Protein AF-A0A3B8KUQ9-F1 (afdb_monomer)

Solvent-accessible surface area (backbone atoms only — not comparable to full-atom values): 8282 Å² total; per-residue (Å²): 117,56,70,68,20,48,65,53,26,69,88,44,68,52,54,57,70,73,82,93,31,46,76,44,84,46,63,37,80,74,73,91,51,62,73,61,30,53,75,63,73,49,55,66,72,38,78,46,76,49,76,42,62,54,32,59,51,20,33,54,37,47,51,56,51,42,61,59,69,30,61,67,42,29,57,77,70,72,44,83,68,97,44,83,88,67,66,44,61,58,69,87,38,75,64,24,44,51,43,51,55,30,49,51,54,23,50,53,48,14,52,52,18,50,54,43,41,51,51,53,48,37,52,51,50,18,66,76,70,75,43,5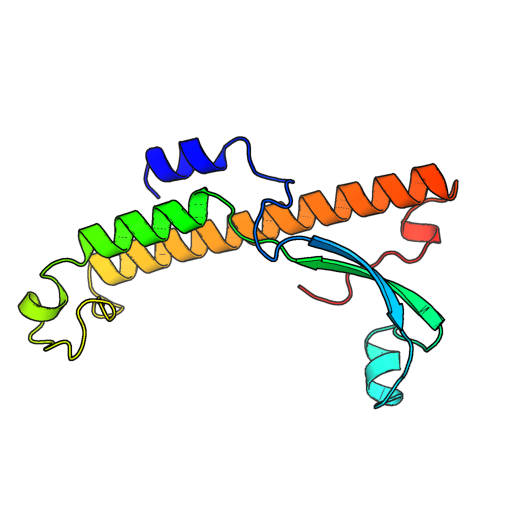5,39,74,82,68,65,72,70,84,79,80,135

Radius of gyration: 20.27 Å; Cα contacts (8 Å, |Δi|>4): 164; chains: 1; bounding box: 43×30×61 Å

pLDDT: mean 97.66, std 1.29, range [91.69, 98.81]

Sequence (143 aa):
VSEKALARGANQCGTLGSGNHFLEVQVVDEVVEPEIAAVLGLFAGQVCVMIHSGSRGLGYQVCDDALKALRGVPESHGIVLPDRQLACAPVHSSEGRAYIGAMRAAANYAWCNRQLLMQLAREAFARVLGSSWQSLGMDLVYD

Nearest PDB structures (foldseek):
  7p3b-assembly1_A  TM=9.879E-01  e=5.457E-13  Homo sapiens
  2epg-assembly2_B  TM=9.895E-01  e=3.353E-12  Thermus thermophilus HB8
  4dwr-assembly3_C  TM=9.863E-01  e=8.311E-12  Pyrococcus horikoshii
  8dcb-assembly2_B  TM=9.850E-01  e=1.617E-11  Pyrococcus horikoshii OT3
  2epg-assembly1_A  TM=9.883E-01  e=8.311E-12  Thermus thermophilus HB8

Mean predicted aligned error: 2.91 Å

Structure (mmCIF, N/CA/C/O backbone):
data_AF-A0A3B8KUQ9-F1
#
_entry.id   AF-A0A3B8KUQ9-F1
#
loop_
_atom_site.group_PDB
_atom_site.id
_atom_site.type_symbol
_atom_site.label_atom_id
_atom_site.label_alt_id
_atom_site.label_comp_id
_atom_site.label_asym_id
_atom_site.label_entity_id
_atom_site.label_seq_id
_atom_site.pdbx_PDB_ins_code
_atom_site.Cartn_x
_atom_site.Cartn_y
_atom_site.Cartn_z
_atom_site.occupancy
_atom_site.B_iso_or_equiv
_atom_site.auth_seq_id
_atom_site.auth_comp_id
_atom_site.auth_asym_id
_atom_site.auth_atom_id
_atom_site.pdbx_PDB_model_num
ATOM 1 N N . VAL A 1 1 ? 16.009 -1.603 -8.253 1.00 95.69 1 VAL A N 1
ATOM 2 C CA . VAL A 1 1 ? 15.253 -0.375 -7.898 1.00 95.69 1 VAL A CA 1
ATOM 3 C C . VAL A 1 1 ? 16.197 0.801 -8.076 1.00 95.69 1 VAL A C 1
ATOM 5 O O . VAL A 1 1 ? 17.349 0.656 -7.690 1.00 95.69 1 VAL A O 1
ATOM 8 N N . SER A 1 2 ? 15.772 1.893 -8.715 1.00 97.81 2 SER A N 1
ATOM 9 C CA . SER A 1 2 ? 16.650 3.042 -8.986 1.00 97.81 2 SER A CA 1
ATOM 10 C C . SER A 1 2 ? 16.945 3.854 -7.721 1.00 97.81 2 SER A C 1
ATOM 12 O O . SER A 1 2 ? 16.132 3.886 -6.795 1.00 97.81 2 SER A O 1
ATOM 14 N N . GLU A 1 3 ? 18.068 4.575 -7.702 1.00 98.19 3 GLU A N 1
ATOM 15 C CA . GLU A 1 3 ? 18.397 5.513 -6.617 1.00 98.19 3 GLU A CA 1
ATOM 16 C C . GLU A 1 3 ? 17.312 6.579 -6.436 1.00 98.19 3 GLU A C 1
ATOM 18 O O . GLU A 1 3 ? 16.951 6.924 -5.314 1.00 98.19 3 GLU A O 1
ATOM 23 N N . LYS A 1 4 ? 16.709 7.045 -7.538 1.00 98.12 4 LYS A N 1
ATOM 24 C CA . LYS A 1 4 ? 15.604 8.007 -7.501 1.00 98.12 4 LYS A CA 1
ATOM 25 C C . LYS A 1 4 ? 14.367 7.439 -6.801 1.00 98.12 4 LYS A C 1
ATOM 27 O O . LYS A 1 4 ? 13.728 8.153 -6.030 1.00 98.12 4 LYS A O 1
ATOM 32 N N . ALA A 1 5 ? 14.017 6.176 -7.055 1.00 98.25 5 ALA A N 1
ATOM 33 C CA . ALA A 1 5 ? 12.895 5.525 -6.381 1.00 98.25 5 ALA A CA 1
ATOM 34 C C . ALA A 1 5 ? 13.161 5.355 -4.879 1.00 98.25 5 ALA A C 1
ATOM 36 O O . ALA A 1 5 ? 12.276 5.633 -4.068 1.00 98.25 5 ALA A O 1
ATOM 37 N N . LEU A 1 6 ? 14.391 4.980 -4.511 1.00 98.12 6 LEU A N 1
ATOM 38 C CA . LEU A 1 6 ? 14.812 4.887 -3.113 1.00 98.12 6 LEU A CA 1
ATOM 39 C C . LEU A 1 6 ? 14.748 6.252 -2.418 1.00 98.12 6 LEU A C 1
ATOM 41 O O . LEU A 1 6 ? 14.107 6.368 -1.378 1.00 98.12 6 LEU A O 1
ATOM 45 N N . ALA A 1 7 ? 15.316 7.298 -3.020 1.00 97.75 7 ALA A N 1
ATOM 46 C CA . ALA A 1 7 ? 15.310 8.649 -2.461 1.00 97.75 7 ALA A CA 1
ATOM 47 C C . ALA A 1 7 ? 13.886 9.195 -2.261 1.00 97.75 7 ALA A C 1
ATOM 49 O O . ALA A 1 7 ? 13.589 9.794 -1.229 1.00 97.75 7 ALA A O 1
ATOM 50 N N . ARG A 1 8 ? 12.972 8.947 -3.213 1.00 96.19 8 ARG A N 1
ATOM 51 C CA . ARG A 1 8 ? 11.559 9.347 -3.080 1.00 96.19 8 ARG A CA 1
ATOM 52 C C . ARG A 1 8 ? 10.827 8.591 -1.9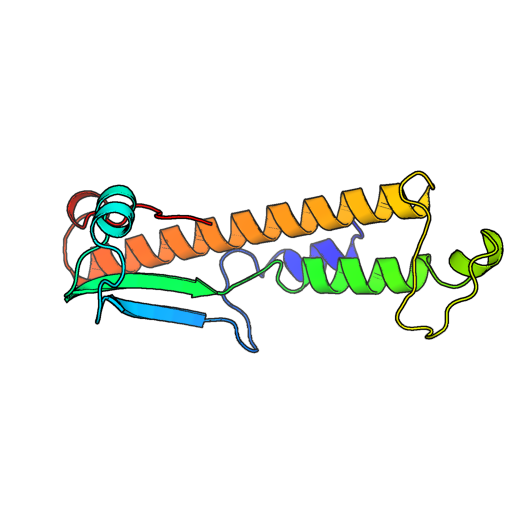70 1.00 96.19 8 ARG A C 1
ATOM 54 O O . ARG A 1 8 ? 9.942 9.166 -1.346 1.00 96.19 8 ARG A O 1
ATOM 61 N N . GLY A 1 9 ? 11.165 7.321 -1.747 1.00 96.69 9 GLY A N 1
ATOM 62 C CA . GLY A 1 9 ? 10.555 6.485 -0.713 1.00 96.69 9 GLY A CA 1
ATOM 63 C C . GLY A 1 9 ? 11.163 6.631 0.680 1.00 96.69 9 GLY A C 1
ATOM 64 O O . GLY A 1 9 ? 10.481 6.347 1.660 1.00 96.69 9 GLY A O 1
ATOM 65 N N . ALA A 1 10 ? 12.418 7.062 0.799 1.00 94.12 10 ALA A N 1
ATOM 66 C CA . ALA A 1 10 ? 13.182 6.976 2.047 1.00 94.12 10 ALA A CA 1
ATOM 67 C C . ALA A 1 10 ? 12.450 7.584 3.257 1.00 94.12 10 ALA A C 1
ATOM 69 O O . ALA A 1 10 ? 12.373 6.956 4.307 1.00 94.12 10 ALA A O 1
ATOM 70 N N . ASN A 1 11 ? 11.824 8.749 3.073 1.00 94.31 11 ASN A N 1
ATOM 71 C CA . ASN A 1 11 ? 11.154 9.491 4.148 1.00 94.31 11 ASN A CA 1
ATOM 72 C C . ASN A 1 11 ? 9.622 9.353 4.135 1.00 94.31 11 ASN A C 1
ATOM 74 O O . ASN A 1 11 ? 8.925 10.197 4.690 1.00 94.31 11 ASN A O 1
ATOM 78 N N . GLN A 1 12 ? 9.080 8.349 3.440 1.00 97.56 12 GLN A N 1
ATOM 79 C CA . GLN A 1 12 ? 7.628 8.180 3.278 1.00 97.56 12 GLN A CA 1
ATOM 80 C C . GLN A 1 12 ? 7.082 6.890 3.902 1.00 97.56 12 GLN A C 1
ATOM 82 O O . GLN A 1 12 ? 5.865 6.709 3.919 1.00 97.56 12 GLN A O 1
ATOM 87 N N . CYS A 1 13 ? 7.940 6.003 4.409 1.00 96.69 13 CYS A N 1
ATOM 88 C CA . CYS A 1 13 ? 7.492 4.756 5.024 1.00 96.69 13 CYS A CA 1
ATOM 89 C C . CYS A 1 13 ? 6.856 5.054 6.391 1.00 96.69 13 CYS A C 1
ATOM 91 O O . CYS A 1 13 ? 7.382 5.866 7.148 1.00 96.69 13 CYS A O 1
ATOM 93 N N . GLY A 1 14 ? 5.722 4.423 6.694 1.00 97.56 14 GLY A N 1
ATOM 94 C CA . GLY A 1 14 ? 4.877 4.747 7.845 1.00 97.56 14 GLY A CA 1
ATOM 95 C C . GLY A 1 14 ? 3.977 5.971 7.634 1.00 97.56 14 GLY A C 1
ATOM 96 O O . GLY A 1 14 ? 3.540 6.572 8.610 1.00 97.56 14 GLY A O 1
ATOM 97 N N . THR A 1 15 ? 3.696 6.370 6.386 1.00 98.19 15 THR A N 1
ATOM 98 C CA . THR A 1 15 ? 2.803 7.506 6.081 1.00 98.19 15 THR A CA 1
ATOM 99 C C . THR A 1 15 ? 1.637 7.083 5.188 1.00 98.19 15 THR A C 1
ATOM 101 O O . THR A 1 15 ? 1.771 6.194 4.346 1.00 98.19 15 THR A O 1
ATOM 104 N N . LEU A 1 16 ? 0.481 7.742 5.336 1.00 97.56 16 LEU A N 1
ATOM 105 C CA . LEU A 1 16 ? -0.699 7.472 4.503 1.00 97.56 16 LEU A CA 1
ATOM 106 C C . LEU A 1 16 ? -0.478 7.897 3.054 1.00 97.56 16 LEU A C 1
ATOM 108 O O . LEU A 1 16 ? -0.591 7.093 2.126 1.00 97.56 16 LEU A O 1
ATOM 112 N N . GLY A 1 17 ? -0.130 9.170 2.874 1.00 95.62 17 GLY A N 1
ATOM 113 C CA . GLY A 1 17 ? -0.111 9.827 1.580 1.00 95.62 17 GLY A CA 1
ATOM 114 C C . GLY A 1 17 ? -1.343 10.645 1.261 1.00 95.62 17 GLY A C 1
ATOM 115 O O . GLY A 1 17 ? -2.093 11.033 2.142 1.00 95.62 17 GLY A O 1
ATOM 116 N N . SER A 1 18 ? -1.508 10.915 -0.030 1.00 93.06 18 SER A N 1
ATOM 117 C CA . SER A 1 18 ? -2.617 11.668 -0.610 1.00 93.06 18 SER A CA 1
ATOM 118 C C . SER A 1 18 ? -3.395 10.810 -1.610 1.00 93.06 18 SER A C 1
ATOM 120 O O . SER A 1 18 ? -3.007 9.672 -1.887 1.00 93.06 18 SER A O 1
ATOM 122 N N . GLY A 1 19 ? -4.461 11.370 -2.182 1.00 94.88 19 GLY A N 1
ATOM 123 C CA . GLY A 1 19 ? -5.369 10.659 -3.079 1.00 94.88 19 GLY A CA 1
ATOM 124 C C . GLY A 1 19 ? -6.444 9.940 -2.275 1.00 94.88 19 GLY A C 1
ATOM 125 O O . GLY A 1 19 ? -6.946 10.481 -1.298 1.00 94.88 19 GLY A O 1
ATOM 126 N N . ASN A 1 20 ? -6.761 8.712 -2.659 1.00 96.31 20 ASN A N 1
ATOM 127 C CA . ASN A 1 20 ? -7.715 7.854 -1.959 1.00 96.31 20 ASN A CA 1
ATOM 128 C C . ASN A 1 20 ? -7.098 7.106 -0.760 1.00 96.31 20 ASN A C 1
ATOM 130 O O . ASN A 1 20 ? -7.661 6.111 -0.327 1.00 96.31 20 ASN A O 1
ATOM 134 N N . HIS A 1 21 ? -5.940 7.537 -0.245 1.00 98.31 21 HIS A N 1
ATOM 135 C CA . HIS A 1 21 ? -5.292 6.908 0.907 1.00 98.31 21 HIS A CA 1
ATOM 136 C C . HIS A 1 21 ? -5.843 7.448 2.228 1.00 98.31 21 HIS A C 1
ATOM 138 O O . HIS A 1 21 ? -5.872 8.661 2.432 1.00 98.31 21 HIS A O 1
ATOM 144 N N . PHE A 1 22 ? -6.221 6.553 3.140 1.00 98.44 22 PHE A N 1
ATOM 145 C CA . PHE A 1 22 ? -6.842 6.904 4.418 1.00 98.44 22 PHE A CA 1
ATOM 146 C C . PHE A 1 22 ? -6.576 5.854 5.503 1.00 98.44 22 PHE A C 1
ATOM 148 O O . PHE A 1 22 ? -6.174 4.723 5.224 1.00 98.44 22 PHE A O 1
ATOM 155 N N . LEU A 1 23 ? -6.810 6.259 6.750 1.00 98.50 23 LEU A N 1
ATOM 156 C CA . LEU A 1 23 ? -7.024 5.371 7.886 1.00 98.50 23 LEU A CA 1
ATOM 157 C C . LEU A 1 23 ? -8.390 5.724 8.456 1.00 98.50 23 LEU A C 1
ATOM 159 O O . LEU A 1 23 ? -8.617 6.882 8.807 1.00 98.50 23 LEU A O 1
ATOM 163 N N . GLU A 1 24 ? -9.285 4.749 8.525 1.00 98.56 24 GLU A N 1
ATOM 164 C CA . GLU A 1 24 ? -10.662 4.965 8.957 1.00 98.56 24 GLU A CA 1
ATOM 165 C C . GLU A 1 24 ? -11.008 4.048 10.125 1.00 98.56 24 GLU A C 1
ATOM 167 O O . GLU A 1 24 ? -10.676 2.863 10.112 1.00 98.56 24 GLU A O 1
ATOM 172 N N . VAL A 1 25 ? -11.665 4.614 11.138 1.00 98.62 25 VAL A N 1
ATOM 173 C CA . VAL A 1 25 ? -12.291 3.856 12.222 1.00 98.62 25 VAL A CA 1
ATOM 174 C C . VAL A 1 25 ? -13.734 3.605 11.810 1.00 98.62 25 VAL A C 1
ATOM 176 O O . VAL A 1 25 ? -14.486 4.552 11.593 1.00 98.62 25 VAL A O 1
ATOM 179 N N . GLN A 1 26 ? -14.095 2.338 11.678 1.00 98.69 26 GLN A N 1
ATOM 180 C CA . GLN A 1 26 ? -15.372 1.890 11.134 1.00 98.69 26 GLN A CA 1
ATOM 181 C C . GLN A 1 26 ? -16.114 1.037 12.158 1.00 98.69 26 GLN A C 1
ATOM 183 O O . GLN A 1 26 ? -15.515 0.534 13.108 1.00 98.69 26 GLN A O 1
ATOM 188 N N . VAL A 1 27 ? -17.413 0.849 11.939 1.00 98.69 27 VAL A N 1
ATOM 189 C CA . VAL A 1 27 ? -18.239 -0.099 12.687 1.00 98.69 27 VAL A CA 1
ATOM 190 C C . VAL A 1 27 ? -18.796 -1.119 11.703 1.00 98.69 27 VAL A C 1
ATOM 192 O O . VAL A 1 27 ? -19.265 -0.743 10.630 1.00 98.69 27 VAL A O 1
ATOM 195 N N . VAL A 1 28 ? -18.741 -2.401 12.057 1.00 98.56 28 VAL A N 1
ATOM 196 C CA . VAL A 1 28 ? -19.420 -3.464 11.307 1.00 98.56 28 VAL A CA 1
ATOM 197 C C . VAL A 1 28 ? -20.927 -3.277 11.484 1.00 98.56 28 VAL A C 1
ATOM 199 O O . VAL A 1 28 ? -21.473 -3.630 12.523 1.00 98.56 28 VAL A O 1
ATOM 202 N N . ASP A 1 29 ? -21.592 -2.676 10.502 1.00 98.44 29 ASP A N 1
ATOM 203 C CA . ASP A 1 29 ? -23.027 -2.368 10.582 1.00 98.44 29 ASP A CA 1
ATOM 204 C C . ASP A 1 29 ? -23.897 -3.622 10.384 1.00 98.44 29 ASP A C 1
ATOM 206 O O . ASP A 1 29 ? -24.793 -3.910 11.175 1.00 98.44 29 ASP A O 1
ATOM 210 N N . GLU A 1 30 ? -23.563 -4.437 9.380 1.00 98.25 30 GLU A N 1
ATOM 211 C CA . GLU A 1 30 ? -24.305 -5.644 9.012 1.00 98.25 30 GLU A CA 1
ATOM 212 C C . GLU A 1 30 ? -23.364 -6.842 8.818 1.00 98.25 30 GLU A C 1
ATOM 214 O O . GLU A 1 30 ? -22.267 -6.718 8.270 1.00 98.25 30 GLU A O 1
ATOM 219 N N . VAL A 1 31 ? -23.817 -8.027 9.242 1.00 98.44 31 VAL A N 1
ATOM 220 C CA . VAL A 1 31 ? -23.157 -9.311 8.975 1.00 98.44 31 VAL A CA 1
ATOM 221 C C . VAL A 1 31 ? -24.031 -10.128 8.029 1.00 98.44 31 VAL A C 1
ATOM 223 O O . VAL A 1 31 ? -25.082 -10.621 8.427 1.00 98.44 31 VAL A O 1
ATOM 226 N N . VAL A 1 32 ? -23.568 -10.285 6.788 1.00 98.19 32 VAL A N 1
ATOM 227 C CA . VAL A 1 32 ? -24.297 -11.009 5.729 1.00 98.19 32 VAL A CA 1
ATOM 228 C C . VAL A 1 32 ? -24.079 -12.522 5.818 1.00 98.19 32 VAL A C 1
ATOM 230 O O . VAL A 1 32 ? -25.012 -13.290 5.616 1.00 98.19 32 VAL A O 1
ATOM 233 N N . GLU A 1 33 ? -22.857 -12.947 6.158 1.00 98.19 33 GLU A N 1
ATOM 234 C CA . GLU A 1 33 ? -22.453 -14.359 6.246 1.00 98.19 33 GLU A CA 1
ATOM 235 C C . GLU A 1 33 ? -21.912 -14.668 7.653 1.00 98.19 33 GLU A C 1
ATOM 237 O O . GLU A 1 33 ? -20.705 -14.542 7.896 1.00 98.19 33 GLU A O 1
ATOM 242 N N . PRO A 1 34 ? -22.780 -15.044 8.614 1.00 97.88 34 PRO A N 1
ATOM 243 C CA . PRO A 1 34 ? -22.401 -15.168 10.022 1.00 97.88 34 PRO A CA 1
ATOM 244 C C . PRO A 1 34 ? -21.290 -16.187 10.287 1.00 97.88 34 PRO A C 1
ATOM 246 O O . PRO A 1 34 ? -20.416 -15.940 11.116 1.00 97.88 34 PRO A O 1
ATOM 249 N N . GLU A 1 35 ? -21.293 -17.313 9.570 1.00 98.31 35 GLU A N 1
ATOM 250 C CA . GLU A 1 35 ? -20.285 -18.366 9.742 1.00 98.31 35 GLU A CA 1
ATOM 251 C C . GLU A 1 35 ? -18.892 -17.890 9.306 1.00 98.31 35 GLU A C 1
ATOM 253 O O . GLU A 1 35 ? -17.904 -18.141 9.996 1.00 98.31 35 GLU A O 1
ATOM 258 N N . ILE A 1 36 ? -18.808 -17.139 8.202 1.00 98.12 36 ILE A N 1
ATOM 259 C CA . ILE A 1 36 ? -17.545 -16.583 7.696 1.00 98.12 36 ILE A CA 1
ATOM 260 C C . ILE A 1 36 ? -17.072 -15.435 8.592 1.00 98.12 36 ILE A C 1
ATOM 262 O O . ILE A 1 36 ? -15.892 -15.370 8.939 1.00 98.12 36 ILE A O 1
ATOM 266 N N . ALA A 1 37 ? -17.984 -14.551 9.006 1.00 98.25 37 ALA A N 1
ATOM 267 C CA . ALA A 1 37 ? -17.663 -13.448 9.905 1.00 98.25 37 ALA A CA 1
ATOM 268 C C . ALA A 1 37 ? -17.083 -13.960 11.231 1.00 98.25 37 ALA A C 1
ATOM 270 O O . ALA A 1 37 ? -16.055 -13.456 11.676 1.00 98.25 37 ALA A O 1
ATOM 271 N N . ALA A 1 38 ? -17.653 -15.027 11.800 1.00 97.75 38 ALA A N 1
ATOM 272 C CA . ALA A 1 38 ? -17.131 -15.652 13.011 1.00 97.75 38 ALA A CA 1
ATOM 273 C C . ALA A 1 38 ? -15.691 -16.174 12.840 1.00 97.75 38 ALA A C 1
ATOM 275 O O . ALA A 1 38 ? -14.866 -15.975 13.731 1.00 97.75 38 ALA A O 1
ATOM 276 N N . VAL A 1 39 ? -15.358 -16.781 11.691 1.00 97.94 39 VAL A N 1
ATOM 277 C CA . VAL A 1 39 ? -13.983 -17.230 11.382 1.00 97.94 39 VAL A CA 1
ATOM 278 C C . VAL A 1 39 ? -13.009 -16.051 11.293 1.00 97.94 39 VAL A C 1
ATOM 280 O O . VAL A 1 39 ? -11.867 -16.166 11.732 1.00 97.94 39 VAL A O 1
ATOM 283 N N . LEU A 1 40 ? -13.459 -14.913 10.760 1.00 97.75 40 LEU A N 1
ATOM 284 C CA . LEU A 1 40 ? -12.672 -13.678 10.667 1.00 97.75 40 LEU A CA 1
ATOM 285 C C . LEU A 1 40 ? -12.637 -12.870 11.977 1.00 97.75 40 LEU A C 1
ATOM 287 O O . LEU A 1 40 ? -11.966 -11.841 12.031 1.00 97.75 40 LEU A O 1
ATOM 291 N N . GLY A 1 41 ? -13.349 -13.306 13.022 1.00 97.44 41 GLY A N 1
ATOM 292 C CA . GLY A 1 41 ? -13.469 -12.571 14.284 1.00 97.44 41 GLY A CA 1
ATOM 293 C C . GLY A 1 41 ? -14.314 -11.296 14.181 1.00 97.44 41 GLY A C 1
ATOM 294 O O . GLY A 1 41 ? -14.093 -10.358 14.951 1.00 97.44 41 GLY A O 1
ATOM 295 N N . LEU A 1 42 ? -15.251 -11.255 13.226 1.00 98.19 42 LEU A N 1
ATOM 296 C CA . LEU A 1 42 ? -16.117 -10.115 12.933 1.00 98.19 42 LEU A CA 1
ATOM 297 C C . LEU A 1 42 ? -17.541 -10.286 13.482 1.00 98.19 42 LEU A C 1
ATOM 299 O O . LEU A 1 42 ? -18.139 -11.354 13.350 1.00 98.19 42 LEU A O 1
ATOM 303 N N . PHE A 1 43 ? -18.114 -9.224 14.058 1.00 98.06 43 PHE A N 1
ATOM 304 C CA . PHE A 1 43 ? -19.502 -9.203 14.545 1.00 98.06 43 PHE A CA 1
ATOM 305 C C . PHE A 1 43 ? -20.142 -7.810 14.436 1.00 98.06 43 PHE A C 1
ATOM 307 O O . PHE A 1 43 ? -19.448 -6.797 14.464 1.00 98.06 43 PHE A O 1
ATOM 314 N N . ALA A 1 44 ? -21.475 -7.745 14.332 1.00 98.31 44 ALA A N 1
ATOM 315 C CA . ALA A 1 44 ? -22.201 -6.477 14.222 1.00 98.31 44 ALA A CA 1
ATOM 316 C C . ALA A 1 44 ? -21.957 -5.566 15.443 1.00 98.31 44 ALA A C 1
ATOM 318 O O . ALA A 1 44 ? -21.984 -6.016 16.589 1.00 98.31 44 ALA A O 1
ATOM 319 N N . GLY A 1 45 ? -21.718 -4.280 15.195 1.00 98.44 45 GLY A N 1
ATOM 320 C CA . GLY A 1 45 ? -21.350 -3.280 16.198 1.00 98.44 45 GLY A CA 1
ATOM 321 C C . GLY A 1 45 ? -19.862 -3.256 16.570 1.00 98.44 45 GLY A C 1
ATOM 322 O O . GLY A 1 45 ? -19.450 -2.387 17.340 1.00 98.44 45 GLY A O 1
ATOM 323 N N . GLN A 1 46 ? -19.036 -4.165 16.041 1.00 98.44 46 GLN A N 1
ATOM 324 C CA . GLN A 1 46 ? -17.596 -4.161 16.297 1.00 98.44 46 GLN A CA 1
ATOM 325 C C . GLN A 1 46 ? -16.918 -2.957 15.644 1.00 98.44 46 GLN A C 1
ATOM 327 O O . GLN A 1 46 ? -17.181 -2.641 14.485 1.00 98.44 46 GLN A O 1
ATOM 332 N N . VAL A 1 47 ? -15.999 -2.322 16.373 1.00 98.31 47 VAL A N 1
ATOM 333 C CA . VAL A 1 47 ? -15.133 -1.271 15.830 1.00 98.31 47 VAL A CA 1
ATOM 334 C C . VAL A 1 47 ? -13.927 -1.901 15.135 1.00 98.31 47 VAL A C 1
ATOM 336 O O . VAL A 1 47 ? -13.205 -2.697 15.736 1.00 98.31 47 VAL A O 1
ATOM 339 N N . CYS A 1 48 ? -13.673 -1.492 13.897 1.00 98.56 48 CYS A N 1
ATOM 340 C CA . CYS A 1 48 ? -12.523 -1.907 13.100 1.00 98.56 48 CYS A CA 1
ATOM 341 C C . CYS A 1 48 ? -11.707 -0.690 12.646 1.00 98.56 48 CYS A C 1
ATOM 343 O O . CYS A 1 48 ? -12.192 0.442 12.641 1.00 98.56 48 CYS A O 1
ATOM 345 N N . VAL A 1 49 ? -10.460 -0.927 12.238 1.00 98.62 49 VAL A N 1
ATOM 346 C CA . VAL A 1 49 ? -9.613 0.093 11.609 1.00 98.62 49 VAL A CA 1
ATOM 347 C C . VAL A 1 49 ? -9.198 -0.396 10.229 1.00 98.62 49 VAL A C 1
ATOM 349 O O . VAL A 1 49 ? -8.555 -1.437 10.114 1.00 98.62 49 VAL A O 1
ATOM 352 N N . MET A 1 50 ? -9.530 0.366 9.189 1.00 98.81 50 MET A N 1
ATOM 353 C CA . MET A 1 50 ? -9.117 0.086 7.815 1.00 98.81 50 MET A CA 1
ATOM 354 C C . MET A 1 50 ? -7.966 1.009 7.417 1.00 98.81 50 MET A C 1
ATOM 356 O O . MET A 1 50 ? -8.049 2.224 7.591 1.00 98.81 50 MET A O 1
ATOM 360 N N . ILE A 1 51 ? -6.894 0.439 6.857 1.00 98.75 51 ILE A N 1
ATOM 361 C CA . ILE A 1 51 ? -5.728 1.190 6.374 1.00 98.75 51 ILE A CA 1
ATOM 362 C C . ILE A 1 51 ? -5.621 1.032 4.861 1.00 98.75 51 ILE A C 1
ATOM 364 O O . ILE A 1 51 ? -5.228 -0.019 4.359 1.00 98.75 51 ILE A O 1
ATOM 368 N N . HIS A 1 52 ? -5.908 2.103 4.125 1.00 98.69 52 HIS A N 1
ATOM 369 C CA . HIS A 1 52 ? -5.737 2.153 2.678 1.00 98.69 52 HIS A CA 1
ATOM 370 C C . HIS A 1 52 ? -4.479 2.955 2.326 1.00 98.69 52 HIS A C 1
ATOM 372 O O . HIS A 1 52 ? -4.493 4.185 2.265 1.00 98.69 52 HIS A O 1
ATOM 378 N N . SER A 1 53 ? -3.358 2.262 2.108 1.00 98.38 53 SER A N 1
ATOM 379 C CA . SER A 1 53 ? -2.101 2.867 1.650 1.00 98.38 53 SER A CA 1
ATOM 380 C C . SER A 1 53 ? -1.249 1.881 0.843 1.00 98.38 53 SER A C 1
ATOM 382 O O . SER A 1 53 ? -1.474 0.669 0.855 1.00 98.38 53 SER A O 1
ATOM 384 N N . GLY A 1 54 ? -0.250 2.404 0.132 1.00 98.06 54 GLY A N 1
ATOM 385 C CA . GLY A 1 54 ? 0.578 1.641 -0.799 1.00 98.06 54 GLY A CA 1
ATOM 386 C C . GLY A 1 54 ? 2.069 1.953 -0.704 1.00 98.06 54 GLY A C 1
ATOM 387 O O . GLY A 1 54 ? 2.579 2.431 0.306 1.00 98.06 54 GLY A O 1
ATOM 388 N N . SER A 1 55 ? 2.778 1.726 -1.808 1.00 98.12 55 SER A N 1
ATOM 389 C CA . SER A 1 55 ? 4.241 1.838 -1.927 1.00 98.12 55 SER A CA 1
ATOM 390 C C . SER A 1 55 ? 4.786 3.273 -1.973 1.00 98.12 55 SER A C 1
ATOM 392 O O . SER A 1 55 ? 5.946 3.491 -2.333 1.00 98.12 55 SER A O 1
ATOM 394 N N . ARG A 1 56 ? 3.931 4.261 -1.693 1.00 98.25 56 ARG A N 1
ATOM 395 C CA . ARG A 1 56 ? 4.244 5.695 -1.706 1.00 98.25 56 ARG A CA 1
ATOM 396 C C . ARG A 1 56 ? 4.967 6.128 -2.997 1.00 98.25 56 ARG A C 1
ATOM 398 O O . ARG A 1 56 ? 4.730 5.578 -4.075 1.00 98.25 56 ARG A O 1
ATOM 405 N N . GLY A 1 57 ? 5.840 7.130 -2.908 1.00 97.75 57 GLY A N 1
ATOM 406 C CA . GLY A 1 57 ? 6.621 7.631 -4.037 1.00 97.75 57 GLY A CA 1
ATOM 407 C C . GLY A 1 57 ? 7.588 6.607 -4.637 1.00 97.75 57 GLY A C 1
ATOM 408 O O . GLY A 1 57 ? 7.950 6.754 -5.805 1.00 97.75 57 GLY A O 1
ATOM 409 N N . LEU A 1 58 ? 7.970 5.567 -3.885 1.00 98.56 58 LEU A N 1
ATOM 410 C CA . LEU A 1 58 ? 8.875 4.520 -4.360 1.00 98.56 58 LEU A CA 1
ATOM 411 C C . LEU A 1 58 ? 8.240 3.724 -5.497 1.00 98.56 58 LEU A C 1
ATOM 413 O O . LEU A 1 58 ? 8.808 3.664 -6.585 1.00 98.56 58 LEU A O 1
ATOM 417 N N . GLY A 1 59 ? 7.053 3.152 -5.283 1.00 98.38 59 GLY A N 1
ATOM 418 C CA . GLY A 1 59 ? 6.408 2.343 -6.324 1.00 98.38 59 GLY A CA 1
ATOM 419 C C . GLY A 1 59 ? 5.950 3.161 -7.529 1.00 98.38 59 GLY A C 1
ATOM 420 O O . GLY A 1 59 ? 6.075 2.689 -8.658 1.00 98.38 59 GLY A O 1
ATOM 421 N N . TYR A 1 60 ? 5.530 4.417 -7.321 1.00 98.19 60 TYR A N 1
ATOM 422 C CA . TYR A 1 60 ? 5.281 5.343 -8.432 1.00 98.19 60 TYR A CA 1
ATOM 423 C C . TYR A 1 60 ? 6.530 5.488 -9.310 1.00 98.19 60 TYR A C 1
ATOM 425 O O . TYR A 1 60 ? 6.452 5.374 -10.531 1.00 98.19 60 TYR A O 1
ATOM 433 N N . GLN A 1 61 ? 7.696 5.723 -8.695 1.00 98.62 61 GLN A N 1
ATOM 434 C CA . GLN A 1 61 ? 8.933 5.904 -9.449 1.00 98.62 61 GLN A CA 1
ATOM 435 C C . GLN A 1 61 ? 9.399 4.600 -10.106 1.00 98.62 61 GLN A C 1
ATOM 437 O O . GLN A 1 61 ? 9.877 4.651 -11.230 1.00 98.62 61 GLN A O 1
ATOM 442 N N . VAL A 1 62 ? 9.203 3.444 -9.460 1.00 98.62 62 VAL A N 1
ATOM 443 C CA . VAL A 1 62 ? 9.460 2.128 -10.072 1.00 98.62 62 VAL A CA 1
ATOM 444 C C . VAL A 1 62 ? 8.642 1.943 -11.353 1.00 98.62 62 VAL A C 1
ATOM 446 O O . VAL A 1 62 ? 9.191 1.492 -12.354 1.00 98.62 62 VAL A O 1
ATOM 449 N N . CYS A 1 63 ? 7.359 2.315 -11.343 1.00 98.31 63 CYS A N 1
ATOM 450 C CA . CYS A 1 63 ? 6.506 2.251 -12.530 1.00 98.31 63 CYS A CA 1
ATOM 451 C C . CYS A 1 63 ? 6.981 3.218 -13.629 1.00 98.31 63 CYS A C 1
ATOM 453 O O . CYS A 1 63 ? 7.170 2.810 -14.772 1.00 98.31 63 CYS A O 1
ATOM 455 N N . ASP A 1 64 ? 7.254 4.480 -13.282 1.00 98.12 64 ASP A N 1
ATOM 456 C CA . ASP A 1 64 ? 7.753 5.496 -14.223 1.00 98.12 64 ASP A CA 1
ATOM 457 C C . ASP A 1 64 ? 9.101 5.103 -14.860 1.00 98.12 64 ASP A C 1
ATOM 459 O O . ASP A 1 64 ? 9.319 5.303 -16.057 1.00 98.12 64 ASP A O 1
ATOM 463 N N . ASP A 1 65 ? 10.003 4.500 -14.084 1.00 98.12 65 ASP A N 1
ATOM 464 C CA . ASP A 1 65 ? 11.287 4.001 -14.581 1.00 98.12 65 ASP A CA 1
ATOM 465 C C . ASP A 1 65 ? 11.096 2.797 -15.516 1.00 98.12 65 ASP A C 1
ATOM 467 O O . ASP A 1 65 ? 11.723 2.736 -16.575 1.00 98.12 65 ASP A O 1
ATOM 471 N N . ALA A 1 66 ? 10.193 1.874 -15.172 1.00 97.69 66 ALA A N 1
ATOM 472 C CA . ALA A 1 66 ? 9.873 0.721 -16.009 1.00 97.69 66 ALA A CA 1
ATOM 473 C C . ALA A 1 66 ? 9.251 1.141 -17.347 1.00 97.69 66 ALA A C 1
ATOM 475 O O . ALA A 1 66 ? 9.693 0.681 -18.395 1.00 97.69 66 ALA A O 1
ATOM 476 N N . LEU A 1 67 ? 8.299 2.078 -17.342 1.00 97.38 67 LEU A N 1
ATOM 477 C CA . LEU A 1 67 ? 7.685 2.603 -18.566 1.00 97.38 67 LEU A CA 1
ATOM 478 C C . LEU A 1 67 ? 8.709 3.262 -19.499 1.00 97.38 67 LEU A C 1
ATOM 480 O O . LEU A 1 67 ? 8.558 3.204 -20.717 1.00 97.38 67 LEU A O 1
ATOM 484 N N . LYS A 1 68 ? 9.761 3.887 -18.954 1.00 96.19 68 LYS A N 1
ATOM 485 C CA . LYS A 1 68 ? 10.870 4.425 -19.759 1.00 96.19 68 LYS A CA 1
ATOM 486 C C . LYS A 1 68 ? 11.753 3.318 -20.319 1.00 96.19 68 LYS A C 1
ATOM 488 O O . LYS A 1 68 ? 12.108 3.393 -21.491 1.00 96.19 68 LYS A O 1
ATOM 493 N N . ALA A 1 69 ? 12.083 2.316 -19.506 1.00 96.12 69 ALA A N 1
ATOM 494 C CA . ALA A 1 69 ? 12.903 1.179 -19.918 1.00 96.12 69 ALA A CA 1
ATOM 495 C C . ALA A 1 69 ? 12.216 0.304 -20.979 1.00 96.12 69 ALA A C 1
ATOM 497 O O . ALA A 1 69 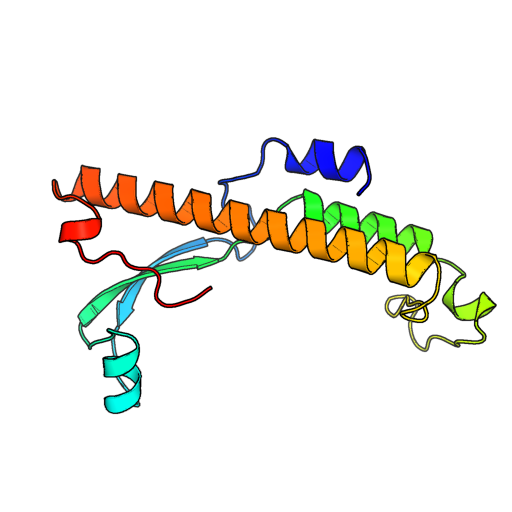? 12.892 -0.279 -21.815 1.00 96.12 69 ALA A O 1
ATOM 498 N N . LEU A 1 70 ? 10.882 0.245 -20.971 1.00 96.75 70 LEU A N 1
ATOM 499 C CA . LEU A 1 70 ? 10.081 -0.541 -21.911 1.00 96.75 70 LEU A CA 1
ATOM 500 C C . LEU A 1 70 ? 9.800 0.167 -23.246 1.00 96.75 70 LEU A C 1
ATOM 502 O O . LEU A 1 70 ? 9.133 -0.397 -24.108 1.00 96.75 70 LEU A O 1
ATOM 506 N N . ARG A 1 71 ? 10.291 1.393 -23.461 1.00 94.25 71 ARG A N 1
ATOM 507 C CA . ARG A 1 71 ? 10.105 2.083 -24.748 1.00 94.25 71 ARG A CA 1
ATOM 508 C C . ARG A 1 71 ? 10.835 1.334 -25.863 1.00 94.25 71 ARG A C 1
ATOM 510 O O . ARG A 1 71 ? 12.043 1.149 -25.775 1.00 94.25 71 ARG A O 1
ATOM 517 N N . GLY A 1 72 ? 10.118 0.947 -26.918 1.00 92.94 72 GLY A N 1
ATOM 518 C CA . GLY A 1 72 ? 10.693 0.219 -28.056 1.00 92.94 72 GLY A CA 1
ATOM 519 C C . GLY A 1 72 ? 10.933 -1.276 -27.802 1.00 92.94 72 GLY A C 1
ATOM 520 O O . GLY A 1 72 ? 11.336 -1.994 -28.717 1.00 92.94 72 GLY A O 1
ATOM 521 N N . VAL A 1 73 ? 10.723 -1.750 -26.567 1.00 96.69 73 VAL A N 1
ATOM 522 C CA . VAL A 1 73 ? 10.903 -3.159 -26.183 1.00 96.69 73 VAL A CA 1
ATOM 523 C C . VAL A 1 73 ? 9.798 -4.056 -26.754 1.00 96.69 73 VAL A C 1
ATOM 525 O O . VAL A 1 73 ? 10.132 -5.116 -27.276 1.00 96.69 73 VAL A O 1
ATOM 528 N N . PRO A 1 74 ? 8.503 -3.682 -26.724 1.00 96.75 74 PRO A N 1
ATOM 529 C CA . PRO A 1 74 ? 7.470 -4.447 -27.418 1.00 96.75 74 PRO A CA 1
ATOM 530 C C . PRO A 1 74 ? 7.829 -4.696 -28.888 1.00 96.75 74 PRO A C 1
ATOM 532 O O . PRO A 1 74 ? 7.815 -5.838 -29.345 1.00 96.75 74 PRO A O 1
ATOM 535 N N . GLU A 1 75 ? 8.241 -3.651 -29.605 1.00 95.50 75 GLU A N 1
ATOM 536 C CA . GLU A 1 75 ? 8.554 -3.700 -31.030 1.00 95.50 75 GLU A CA 1
ATOM 537 C C . GLU A 1 75 ? 9.775 -4.581 -31.326 1.00 95.50 75 GLU A C 1
ATOM 539 O O . GLU A 1 75 ? 9.751 -5.346 -32.290 1.00 95.50 75 GLU A O 1
ATOM 544 N N . SER A 1 76 ? 10.813 -4.549 -30.478 1.00 95.25 76 SER A N 1
ATOM 545 C CA . SER A 1 76 ? 11.981 -5.437 -30.618 1.00 95.25 76 SER A CA 1
ATOM 546 C C . SER A 1 76 ? 11.641 -6.918 -30.404 1.00 95.25 76 SER A C 1
ATOM 548 O O . SER A 1 76 ? 12.351 -7.795 -30.896 1.00 95.25 76 SER A O 1
ATOM 550 N N . HIS A 1 77 ? 10.524 -7.197 -29.729 1.00 95.25 77 HIS A N 1
ATOM 551 C CA . HIS A 1 77 ? 9.948 -8.528 -29.557 1.00 95.25 77 HIS A CA 1
ATOM 552 C C . HIS A 1 77 ? 8.804 -8.839 -30.539 1.00 95.25 77 HIS A C 1
ATOM 554 O O . HIS A 1 77 ? 8.136 -9.861 -30.386 1.00 95.25 77 HIS A O 1
ATOM 560 N N . GLY A 1 78 ? 8.569 -7.992 -31.548 1.00 96.38 78 GLY A N 1
ATOM 561 C CA . GLY A 1 78 ? 7.503 -8.189 -32.538 1.00 96.38 78 GLY A CA 1
ATOM 562 C 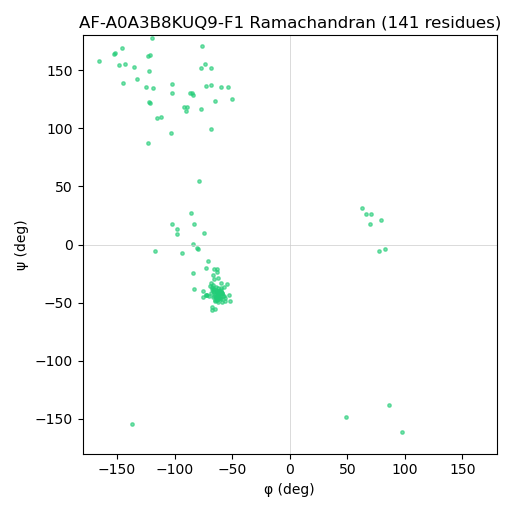C . GLY A 1 78 ? 6.087 -8.004 -31.980 1.00 96.38 78 GLY A C 1
ATOM 563 O O . GLY A 1 78 ? 5.120 -8.463 -32.585 1.00 96.38 78 GLY A O 1
ATOM 564 N N . ILE A 1 79 ? 5.950 -7.350 -30.826 1.00 97.19 79 ILE A N 1
ATOM 565 C CA . ILE A 1 79 ? 4.671 -7.057 -30.183 1.00 97.19 79 ILE A CA 1
ATOM 566 C C . ILE A 1 79 ? 4.174 -5.704 -30.694 1.00 97.19 79 ILE A C 1
ATOM 568 O O . ILE A 1 79 ? 4.772 -4.663 -30.422 1.00 97.19 79 ILE A O 1
ATOM 572 N N . VAL A 1 80 ? 3.051 -5.716 -31.411 1.00 96.44 80 VAL A N 1
ATOM 573 C CA . VAL A 1 80 ? 2.356 -4.497 -31.837 1.00 96.44 80 VAL A CA 1
ATOM 574 C C . VAL A 1 80 ? 1.366 -4.095 -30.754 1.00 96.44 80 VAL A C 1
ATOM 576 O O . VAL A 1 80 ? 0.437 -4.841 -30.442 1.00 96.44 80 VAL A O 1
ATOM 579 N N . LEU A 1 81 ? 1.562 -2.911 -30.182 1.00 96.56 81 LEU A N 1
ATOM 580 C CA . LEU A 1 81 ? 0.669 -2.393 -29.157 1.00 96.56 81 LEU A CA 1
ATOM 581 C C . LEU A 1 81 ? -0.516 -1.650 -29.784 1.00 96.56 81 LEU A C 1
ATOM 583 O O . LEU A 1 81 ? -0.295 -0.751 -30.596 1.00 96.56 81 LEU A O 1
ATOM 587 N N . PRO A 1 82 ? -1.763 -1.951 -29.376 1.00 96.00 82 PRO A N 1
ATOM 588 C CA . PRO A 1 82 ? -2.920 -1.168 -29.803 1.00 96.00 82 PRO A CA 1
ATOM 589 C C . PRO A 1 82 ? -2.973 0.206 -29.115 1.00 96.00 82 PRO A C 1
ATOM 591 O O . PRO A 1 82 ? -3.603 1.122 -29.632 1.00 96.00 82 PRO A O 1
ATOM 594 N N . ASP A 1 83 ? -2.288 0.361 -27.978 1.00 96.12 83 ASP A N 1
ATOM 595 C CA . ASP A 1 83 ? -2.116 1.626 -27.267 1.00 96.12 83 ASP A CA 1
ATOM 596 C C . ASP A 1 83 ? -0.720 1.681 -26.626 1.00 96.12 83 ASP A C 1
ATOM 598 O O . ASP A 1 83 ? -0.247 0.703 -26.042 1.00 96.12 83 ASP A O 1
ATOM 602 N N . ARG A 1 84 ? -0.054 2.838 -26.689 1.00 91.69 84 ARG A N 1
ATOM 603 C CA . ARG A 1 84 ? 1.290 3.035 -26.122 1.00 91.69 84 ARG A CA 1
ATOM 604 C C . ARG A 1 84 ? 1.336 2.861 -24.596 1.00 91.69 84 ARG A C 1
ATOM 606 O O . ARG A 1 84 ? 2.399 2.583 -24.046 1.00 91.69 84 ARG A O 1
ATOM 613 N N . GLN A 1 85 ? 0.217 3.043 -23.899 1.00 95.25 85 GLN A N 1
ATOM 614 C CA . GLN A 1 85 ? 0.088 2.820 -22.458 1.00 95.25 85 GLN A CA 1
ATOM 615 C C . GLN A 1 85 ? 0.132 1.331 -22.084 1.00 95.25 85 GLN A C 1
ATOM 617 O O . GLN A 1 85 ? 0.370 1.017 -20.922 1.00 95.25 85 GLN A O 1
ATOM 622 N N . LEU A 1 86 ? -0.010 0.419 -23.053 1.00 96.31 86 LEU A N 1
ATOM 623 C CA . LEU A 1 86 ? 0.140 -1.029 -22.866 1.00 96.31 86 LEU A CA 1
ATOM 624 C C . LEU A 1 86 ? 1.600 -1.497 -22.999 1.00 96.31 86 LEU A C 1
ATOM 626 O O . LEU A 1 86 ? 1.856 -2.641 -23.368 1.00 96.31 86 LEU A O 1
ATOM 630 N N . ALA A 1 87 ? 2.565 -0.617 -22.710 1.00 96.50 87 ALA A N 1
ATOM 631 C CA . ALA A 1 87 ? 3.988 -0.943 -22.718 1.00 96.50 87 ALA A CA 1
ATOM 632 C C . ALA A 1 87 ? 4.274 -2.212 -21.895 1.00 96.50 87 ALA A C 1
ATOM 634 O O . ALA A 1 87 ? 3.924 -2.301 -20.718 1.00 96.50 87 ALA A O 1
ATOM 635 N N . CYS A 1 88 ? 4.927 -3.193 -22.519 1.00 97.50 88 CYS A N 1
ATOM 636 C CA . CYS A 1 88 ? 5.149 -4.514 -21.942 1.00 97.50 88 CYS A CA 1
ATOM 637 C C . CYS A 1 88 ? 6.494 -5.116 -22.370 1.00 97.50 88 CYS A C 1
ATOM 639 O O . CYS A 1 88 ? 7.139 -4.649 -23.306 1.00 97.50 88 CYS A O 1
ATOM 641 N N . ALA A 1 89 ? 6.885 -6.206 -21.715 1.00 97.88 89 ALA A N 1
ATOM 642 C CA . ALA A 1 89 ? 7.968 -7.081 -22.149 1.00 97.88 89 ALA A CA 1
ATOM 643 C C . ALA A 1 89 ? 7.608 -8.540 -21.838 1.00 97.88 89 ALA A C 1
ATOM 645 O O . ALA A 1 89 ? 6.842 -8.788 -20.898 1.00 97.88 89 ALA A O 1
ATOM 646 N N . PRO A 1 90 ? 8.171 -9.520 -22.566 1.00 97.75 90 PRO A N 1
ATOM 647 C CA . PRO A 1 90 ? 8.085 -10.918 -22.166 1.00 97.75 90 PRO A CA 1
ATOM 648 C C . PRO A 1 90 ? 8.587 -11.110 -20.728 1.00 97.75 90 PRO A C 1
ATOM 650 O O . PRO A 1 90 ? 9.645 -10.609 -20.354 1.00 97.75 90 PRO A O 1
ATOM 653 N N . VAL A 1 91 ? 7.861 -11.887 -19.920 1.00 97.56 91 VAL A N 1
ATOM 654 C CA . VAL A 1 91 ? 8.156 -12.093 -18.483 1.00 97.56 91 VAL A CA 1
ATOM 655 C C . VAL A 1 91 ? 9.596 -12.568 -18.236 1.00 97.56 91 VAL A C 1
ATOM 657 O O . VAL A 1 91 ? 10.220 -12.203 -17.239 1.00 97.56 91 VAL A O 1
ATOM 660 N N . HIS A 1 92 ? 10.142 -13.360 -19.160 1.00 97.00 92 HIS A N 1
ATOM 661 C CA . HIS A 1 92 ? 11.496 -13.907 -19.086 1.00 97.00 92 HIS A CA 1
ATOM 662 C C . HIS A 1 92 ? 12.538 -13.110 -19.895 1.00 97.00 92 HIS A C 1
ATOM 664 O O . HIS A 1 92 ? 13.646 -13.609 -20.094 1.00 97.00 92 HIS A O 1
ATOM 670 N N . SER A 1 93 ? 12.241 -11.891 -20.354 1.00 97.12 93 SER A N 1
ATOM 671 C CA . SER A 1 93 ? 13.268 -10.994 -20.905 1.00 97.12 93 SER A CA 1
ATOM 672 C C . SER A 1 93 ? 14.102 -10.360 -19.777 1.00 97.12 93 SER A C 1
ATOM 674 O O . SER A 1 93 ? 13.793 -10.505 -18.587 1.00 97.12 93 SER A O 1
ATOM 676 N N . SER A 1 94 ? 15.190 -9.671 -20.128 1.00 96.88 94 SER A N 1
ATOM 677 C CA . SER A 1 94 ? 15.974 -8.856 -19.186 1.00 96.88 94 SER A CA 1
ATOM 678 C C . SER A 1 94 ? 15.111 -7.800 -18.496 1.00 96.88 94 SER A C 1
ATOM 680 O O . SER A 1 94 ? 15.149 -7.668 -17.273 1.00 96.88 94 SER A O 1
ATOM 682 N N . GLU A 1 95 ? 14.295 -7.095 -19.273 1.00 97.00 95 GLU A N 1
ATOM 683 C CA . GLU A 1 95 ? 13.426 -5.997 -18.851 1.00 97.00 95 GLU A CA 1
ATOM 684 C C . GLU A 1 95 ? 12.271 -6.518 -17.998 1.00 97.00 95 GLU A C 1
ATOM 686 O O . GLU A 1 95 ? 12.004 -5.967 -16.930 1.00 97.00 95 GLU A O 1
ATOM 691 N N . GLY A 1 96 ? 11.638 -7.623 -18.416 1.00 97.75 96 GLY A N 1
ATOM 692 C CA . GLY A 1 96 ? 10.559 -8.269 -17.668 1.00 97.75 96 GLY A CA 1
ATOM 693 C C . GLY A 1 96 ? 11.011 -8.704 -16.274 1.00 97.75 96 GLY A C 1
ATOM 694 O O . GLY A 1 96 ? 10.390 -8.340 -15.272 1.00 97.75 96 GLY A O 1
ATOM 695 N N . ARG A 1 97 ? 12.153 -9.399 -16.177 1.00 98.19 97 ARG A N 1
ATOM 696 C CA . ARG A 1 97 ? 12.729 -9.787 -14.878 1.00 98.19 97 ARG A CA 1
ATOM 697 C C . ARG A 1 97 ? 13.126 -8.579 -14.031 1.00 98.19 97 ARG A C 1
ATOM 699 O O . ARG A 1 97 ? 12.875 -8.583 -12.824 1.00 98.19 97 ARG A O 1
ATOM 706 N N . ALA A 1 98 ? 13.731 -7.557 -14.639 1.00 97.94 98 ALA A N 1
ATOM 707 C CA . ALA A 1 98 ? 14.141 -6.346 -13.932 1.00 97.94 98 ALA A CA 1
ATOM 708 C C . ALA A 1 98 ? 12.935 -5.601 -13.338 1.00 97.94 98 ALA A C 1
ATOM 710 O O . ALA A 1 98 ? 12.956 -5.239 -12.157 1.00 97.94 98 ALA A O 1
ATOM 711 N N . TYR A 1 99 ? 11.865 -5.429 -14.121 1.00 98.38 99 TYR A N 1
ATOM 712 C CA . TYR A 1 99 ? 10.635 -4.801 -13.652 1.00 98.38 99 TYR A CA 1
ATOM 713 C C . TYR A 1 99 ? 9.958 -5.625 -12.558 1.00 98.38 99 TYR A C 1
ATOM 715 O O . TYR A 1 99 ? 9.656 -5.074 -11.504 1.00 98.38 99 TYR A O 1
ATOM 723 N N . ILE A 1 100 ? 9.791 -6.940 -12.737 1.00 98.56 100 ILE A N 1
ATOM 724 C CA . ILE A 1 100 ? 9.168 -7.806 -11.720 1.00 98.56 100 ILE A CA 1
ATOM 725 C C . ILE A 1 100 ? 9.944 -7.752 -10.399 1.00 98.56 100 ILE A C 1
ATOM 727 O O . ILE A 1 100 ? 9.337 -7.663 -9.331 1.00 98.56 100 ILE A O 1
ATOM 731 N N . GLY A 1 101 ? 11.279 -7.761 -10.449 1.00 98.56 101 GLY A N 1
ATOM 732 C CA . GLY A 1 101 ? 12.112 -7.595 -9.257 1.00 98.56 101 GLY A CA 1
ATOM 733 C C . GLY A 1 101 ? 11.874 -6.252 -8.559 1.00 98.56 101 GLY A C 1
ATOM 734 O O . GLY A 1 101 ? 11.685 -6.206 -7.343 1.00 98.56 101 GLY A O 1
ATOM 735 N N . ALA A 1 102 ? 11.825 -5.156 -9.320 1.00 98.62 102 ALA A N 1
ATOM 736 C CA . ALA A 1 102 ? 11.562 -3.826 -8.774 1.00 98.62 102 ALA A CA 1
ATOM 737 C C . ALA A 1 102 ? 10.126 -3.671 -8.239 1.00 98.62 102 ALA A C 1
ATOM 739 O O . ALA A 1 102 ? 9.926 -3.065 -7.187 1.00 98.62 102 ALA A O 1
ATOM 740 N N . MET A 1 103 ? 9.139 -4.252 -8.921 1.00 98.69 103 MET A N 1
ATOM 741 C CA . MET A 1 103 ? 7.734 -4.278 -8.514 1.00 98.69 103 MET A CA 1
ATOM 742 C C . MET A 1 103 ? 7.561 -5.031 -7.193 1.00 98.69 103 MET A C 1
ATOM 744 O O . MET A 1 103 ? 6.912 -4.523 -6.284 1.00 98.69 103 MET A O 1
ATOM 748 N N . ARG A 1 104 ? 8.195 -6.201 -7.042 1.00 98.75 104 ARG A N 1
ATOM 749 C CA . ARG A 1 104 ? 8.197 -6.959 -5.779 1.00 98.75 104 ARG A CA 1
ATOM 750 C C . ARG A 1 104 ? 8.820 -6.158 -4.638 1.00 98.75 104 ARG A C 1
ATOM 752 O O . ARG A 1 104 ? 8.273 -6.137 -3.543 1.00 98.75 104 ARG A O 1
ATOM 759 N N . ALA A 1 105 ? 9.916 -5.443 -4.894 1.00 98.62 105 ALA A N 1
ATOM 760 C CA . ALA A 1 105 ? 10.503 -4.552 -3.894 1.00 98.62 105 ALA A CA 1
ATOM 761 C C . ALA A 1 105 ? 9.544 -3.413 -3.492 1.00 98.62 105 ALA A C 1
ATOM 763 O O . ALA A 1 105 ? 9.436 -3.092 -2.310 1.00 98.62 105 ALA A O 1
ATOM 764 N N . ALA A 1 106 ? 8.807 -2.838 -4.448 1.00 98.75 106 ALA A N 1
ATOM 765 C CA . ALA A 1 106 ? 7.785 -1.834 -4.161 1.00 98.75 106 ALA A CA 1
ATOM 766 C C . ALA A 1 106 ? 6.595 -2.402 -3.369 1.00 98.75 106 ALA A C 1
ATOM 768 O O . ALA A 1 106 ? 6.107 -1.734 -2.458 1.00 98.75 106 ALA A O 1
ATOM 769 N N . ALA A 1 107 ? 6.166 -3.634 -3.661 1.00 98.75 107 ALA A N 1
ATOM 770 C CA . ALA A 1 107 ? 5.131 -4.333 -2.900 1.00 98.75 107 ALA A CA 1
ATOM 771 C C . ALA A 1 107 ? 5.579 -4.610 -1.454 1.00 98.75 107 ALA A C 1
ATOM 773 O O . ALA A 1 107 ? 4.855 -4.284 -0.519 1.00 98.75 107 ALA A O 1
ATOM 774 N N . ASN A 1 108 ? 6.812 -5.087 -1.256 1.00 98.75 108 ASN A N 1
ATOM 775 C CA . ASN A 1 108 ? 7.387 -5.284 0.080 1.00 98.75 108 ASN A CA 1
ATOM 776 C C . ASN A 1 108 ? 7.457 -3.973 0.873 1.00 98.75 108 ASN A C 1
ATOM 778 O O . ASN A 1 108 ? 7.153 -3.942 2.063 1.00 98.75 108 ASN A O 1
ATOM 782 N N . TYR A 1 109 ? 7.823 -2.874 0.211 1.00 98.69 109 TYR A N 1
ATOM 783 C CA . TYR A 1 109 ? 7.792 -1.551 0.824 1.00 98.69 109 TYR A CA 1
ATOM 784 C C . TYR A 1 109 ? 6.357 -1.140 1.207 1.00 98.69 109 TYR A C 1
ATOM 786 O O . TYR A 1 109 ? 6.155 -0.582 2.281 1.00 98.69 109 TYR A O 1
ATOM 794 N N . ALA A 1 110 ? 5.354 -1.432 0.369 1.00 98.69 110 ALA A N 1
ATOM 795 C CA . ALA A 1 110 ? 3.949 -1.155 0.678 1.00 98.69 110 ALA A CA 1
ATOM 796 C C . ALA A 1 110 ? 3.453 -1.936 1.906 1.00 98.69 110 ALA A C 1
ATOM 798 O O . ALA A 1 110 ? 2.816 -1.342 2.774 1.00 98.69 110 ALA A O 1
ATOM 799 N N . TRP A 1 111 ? 3.791 -3.226 2.011 1.00 98.75 111 TRP A N 1
ATOM 800 C CA . TRP A 1 111 ? 3.492 -4.031 3.200 1.00 98.75 111 TRP A CA 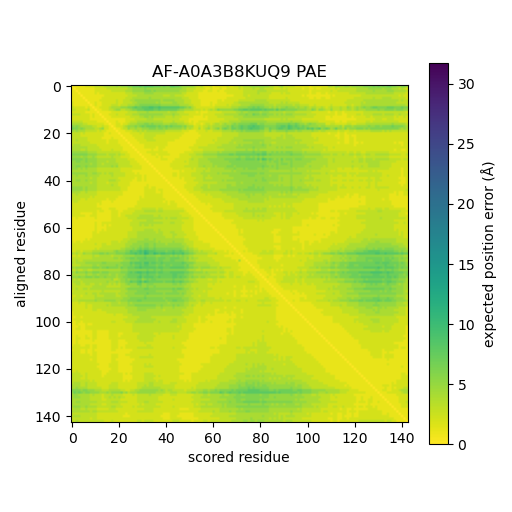1
ATOM 801 C C . TRP A 1 111 ? 4.166 -3.470 4.449 1.00 98.75 111 TRP A C 1
ATOM 803 O O . TRP A 1 111 ? 3.511 -3.278 5.467 1.00 98.75 111 TRP A O 1
ATOM 813 N N . CYS A 1 112 ? 5.453 -3.119 4.367 1.00 98.50 112 CYS A N 1
ATOM 814 C CA . CYS A 1 112 ? 6.160 -2.486 5.481 1.00 98.50 112 CYS A CA 1
ATOM 815 C C . CYS A 1 112 ? 5.495 -1.163 5.902 1.00 98.50 112 CYS A C 1
ATOM 817 O O . CYS A 1 112 ? 5.291 -0.914 7.089 1.00 98.50 112 CYS A O 1
ATOM 819 N N . ASN A 1 113 ? 5.071 -0.347 4.932 1.00 98.75 113 ASN A N 1
ATOM 820 C CA . ASN A 1 113 ? 4.349 0.894 5.192 1.00 98.75 113 ASN A CA 1
ATOM 821 C C . ASN A 1 113 ? 3.038 0.647 5.959 1.00 98.75 113 ASN A C 1
ATOM 823 O O . ASN A 1 113 ? 2.783 1.328 6.952 1.00 98.75 113 ASN A O 1
ATOM 827 N N . ARG A 1 114 ? 2.228 -0.338 5.542 1.00 98.81 114 ARG A N 1
ATOM 828 C CA . ARG A 1 114 ? 0.977 -0.693 6.235 1.00 98.81 114 ARG A CA 1
ATOM 829 C C . ARG A 1 114 ? 1.219 -1.302 7.614 1.00 98.81 114 ARG A C 1
ATOM 831 O O . ARG A 1 114 ? 0.508 -0.946 8.547 1.00 98.81 114 ARG A O 1
ATOM 838 N N . GLN A 1 115 ? 2.270 -2.103 7.783 1.00 98.69 115 GLN A N 1
ATOM 839 C CA . GLN A 1 115 ? 2.659 -2.647 9.086 1.00 98.69 115 GLN A CA 1
ATOM 840 C C . GLN A 1 115 ? 3.017 -1.536 10.086 1.00 98.69 115 GLN A C 1
ATOM 842 O O . GLN A 1 115 ? 2.585 -1.573 11.239 1.00 98.69 115 GLN A O 1
ATOM 847 N N . LEU A 1 116 ? 3.774 -0.524 9.646 1.00 98.62 116 LEU A N 1
ATOM 848 C CA . LEU A 1 116 ? 4.104 0.640 10.472 1.00 98.62 116 LEU A CA 1
ATOM 849 C C . LEU A 1 116 ? 2.857 1.467 10.805 1.00 98.62 116 LEU A C 1
ATOM 851 O O . LEU A 1 116 ? 2.663 1.838 11.958 1.00 98.62 116 LEU A O 1
ATOM 855 N N . LEU A 1 117 ? 1.985 1.718 9.824 1.00 98.75 117 LEU A N 1
ATOM 856 C CA . LEU A 1 117 ? 0.720 2.425 10.053 1.00 98.75 117 LEU A CA 1
ATOM 857 C C . LEU A 1 117 ? -0.192 1.674 11.035 1.00 98.75 117 LEU A C 1
ATOM 859 O O . LEU A 1 117 ? -0.784 2.304 11.906 1.00 98.75 117 LEU A O 1
ATOM 863 N N . MET A 1 118 ? -0.268 0.343 10.945 1.00 98.75 118 MET A N 1
ATOM 864 C CA . MET A 1 118 ? -1.016 -0.489 11.892 1.00 98.75 118 MET A CA 1
ATOM 865 C C . MET A 1 118 ? -0.448 -0.372 13.309 1.00 98.75 118 MET A C 1
ATOM 867 O O . MET A 1 118 ? -1.211 -0.225 14.263 1.00 98.75 118 MET A O 1
ATOM 871 N N . GLN A 1 119 ? 0.878 -0.391 13.461 1.00 98.56 119 GLN A N 1
ATOM 872 C CA . GLN A 1 119 ? 1.511 -0.197 14.766 1.00 98.56 119 GLN A CA 1
ATOM 873 C C . GLN A 1 119 ? 1.202 1.193 15.345 1.00 98.56 119 GLN A C 1
ATOM 875 O O . GLN A 1 119 ? 0.817 1.302 16.508 1.00 98.56 119 GLN A O 1
ATOM 880 N N . LEU A 1 120 ? 1.279 2.244 14.526 1.00 98.56 120 LEU A N 1
ATOM 881 C CA . LEU A 1 120 ? 0.917 3.605 14.936 1.00 98.56 120 LEU A CA 1
ATOM 882 C C . LEU A 1 120 ? -0.566 3.717 15.326 1.00 98.56 120 LEU A C 1
ATOM 884 O O . LEU A 1 120 ? -0.903 4.410 16.286 1.00 98.56 120 LEU A O 1
ATOM 888 N N . ALA A 1 121 ? -1.457 3.014 14.620 1.00 98.62 121 ALA A N 1
ATOM 889 C CA . ALA A 1 121 ? -2.877 2.949 14.957 1.00 98.62 121 ALA A CA 1
ATOM 890 C C . ALA A 1 121 ? -3.097 2.282 16.323 1.00 98.62 121 ALA A C 1
ATOM 892 O O . ALA A 1 121 ? -3.785 2.837 17.178 1.00 98.62 121 ALA A O 1
ATOM 893 N N . ARG A 1 122 ? -2.452 1.135 16.564 1.00 98.69 122 ARG A N 1
ATOM 894 C CA . ARG A 1 122 ? -2.480 0.432 17.857 1.00 98.69 122 ARG A CA 1
ATOM 895 C C . ARG A 1 122 ? -1.997 1.320 19.002 1.00 98.69 122 ARG A C 1
ATOM 897 O O . AR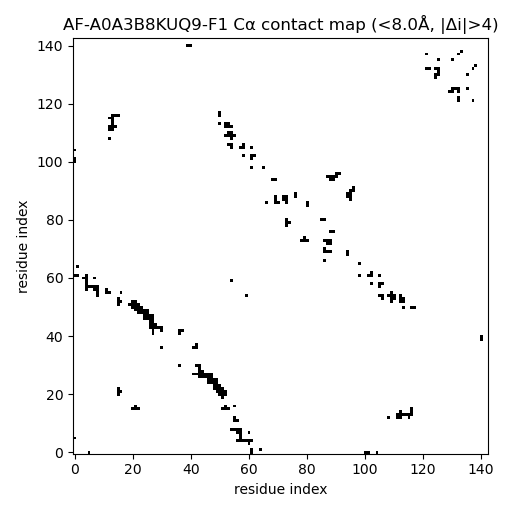G A 1 122 ? -2.642 1.374 20.044 1.00 98.69 122 ARG A O 1
ATOM 904 N N . GLU A 1 123 ? -0.905 2.056 18.805 1.00 98.56 123 GLU A N 1
ATOM 905 C CA . GLU A 1 123 ? -0.383 3.008 19.795 1.00 98.56 123 GLU A CA 1
ATOM 906 C C . GLU A 1 123 ? -1.352 4.165 20.062 1.00 98.56 123 GLU A C 1
ATOM 908 O O . GLU A 1 123 ? -1.535 4.571 21.212 1.00 98.56 123 GLU A O 1
ATOM 913 N N . ALA A 1 124 ? -2.003 4.685 19.019 1.00 98.50 124 ALA A N 1
ATOM 914 C CA . ALA A 1 124 ? -2.998 5.740 19.161 1.00 98.50 124 ALA A CA 1
ATOM 915 C C . ALA A 1 124 ? -4.210 5.269 19.979 1.00 98.50 124 ALA A C 1
ATOM 917 O O . ALA A 1 124 ? -4.596 5.952 20.929 1.00 98.50 124 ALA A O 1
ATOM 918 N N . PHE A 1 125 ? -4.763 4.096 19.664 1.00 98.56 125 PHE A N 1
ATOM 919 C CA . PHE A 1 125 ? -5.872 3.501 20.415 1.00 98.56 125 PHE A CA 1
ATOM 920 C C . PHE A 1 125 ? -5.477 3.195 21.856 1.00 98.56 125 PHE A C 1
ATOM 922 O O . PHE A 1 125 ? -6.209 3.555 22.775 1.00 98.56 125 PHE A O 1
ATOM 929 N N . ALA A 1 126 ? -4.295 2.612 22.069 1.00 98.44 126 ALA A N 1
ATOM 930 C CA . ALA A 1 126 ? -3.829 2.275 23.405 1.00 98.44 126 ALA A CA 1
ATOM 931 C C . ALA A 1 126 ? -3.688 3.511 24.302 1.00 98.44 126 ALA A C 1
ATOM 933 O O . ALA A 1 126 ? -4.116 3.511 25.457 1.00 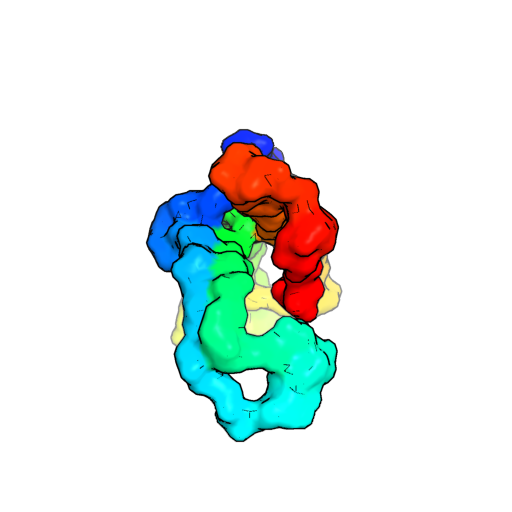98.44 126 ALA A O 1
ATOM 934 N N . ARG A 1 127 ? -3.144 4.600 23.747 1.00 98.50 127 ARG A N 1
ATOM 935 C CA . ARG A 1 127 ? -3.021 5.884 24.444 1.00 98.50 127 ARG A CA 1
ATOM 936 C C . ARG A 1 127 ? -4.379 6.510 24.759 1.00 98.50 127 ARG A C 1
ATOM 938 O O . ARG A 1 127 ? -4.542 7.056 25.843 1.00 98.50 127 ARG A O 1
ATOM 945 N N . VAL A 1 128 ? -5.323 6.476 23.818 1.00 98.44 128 VAL A N 1
ATOM 946 C CA . VAL A 1 128 ? -6.637 7.126 23.977 1.00 98.44 128 VAL A CA 1
ATOM 947 C C . VAL A 1 128 ? -7.550 6.337 24.918 1.00 98.44 128 VAL A C 1
ATOM 949 O O . VAL A 1 128 ? -8.247 6.941 25.727 1.00 98.44 128 VAL A O 1
ATOM 952 N N . LEU A 1 129 ? -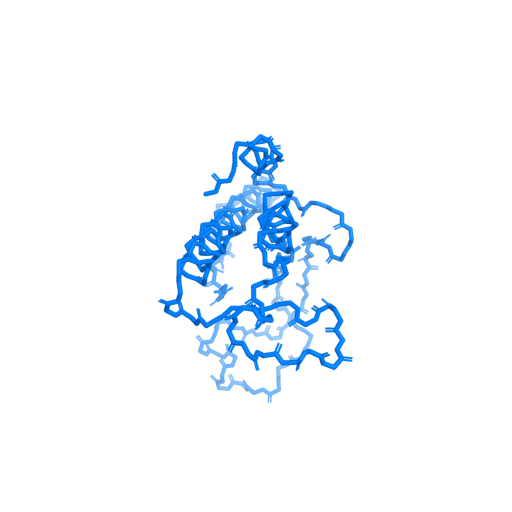7.536 5.005 24.836 1.00 98.06 129 LEU A N 1
ATOM 953 C CA . LEU A 1 129 ? -8.422 4.129 25.609 1.00 98.06 129 LEU A CA 1
ATOM 954 C C . LEU A 1 129 ? -7.801 3.631 26.922 1.00 98.06 129 LEU A C 1
ATOM 956 O O . LEU A 1 129 ? -8.487 2.986 27.710 1.00 98.06 129 LEU A O 1
ATOM 960 N N . GLY A 1 130 ? -6.517 3.905 27.168 1.00 98.19 130 GLY A N 1
ATOM 961 C CA . GLY A 1 130 ? -5.831 3.509 28.401 1.00 98.19 130 GLY A CA 1
ATOM 962 C C . GLY A 1 130 ? -5.664 1.994 28.565 1.00 98.19 130 GLY A C 1
ATOM 963 O O . GLY A 1 130 ? -5.581 1.505 29.688 1.00 98.19 130 GLY A O 1
ATOM 964 N N . SER A 1 131 ? -5.627 1.246 27.461 1.00 97.94 131 SER A N 1
ATOM 965 C CA . SER A 1 131 ? -5.516 -0.218 27.437 1.00 97.94 131 SER A CA 1
ATOM 966 C C . SER A 1 131 ? -4.488 -0.649 26.395 1.00 97.94 131 SER A C 1
ATOM 968 O O . SER A 1 131 ? -4.261 0.064 25.425 1.00 97.94 131 SER A O 1
ATOM 970 N N . SER A 1 132 ? -3.834 -1.798 26.563 1.00 98.19 132 SER A N 1
ATOM 971 C CA . SER A 1 132 ? -2.921 -2.297 25.527 1.00 98.19 132 SER A CA 1
ATOM 972 C C . SER A 1 132 ? -3.701 -2.712 24.276 1.00 98.19 132 SER A C 1
ATOM 974 O O . SER A 1 132 ? -4.856 -3.129 24.360 1.00 98.19 132 SER A O 1
ATOM 976 N N . TRP A 1 133 ? -3.071 -2.645 23.101 1.00 97.69 133 TRP A N 1
ATOM 977 C CA . TRP A 1 133 ? -3.734 -3.053 21.858 1.00 97.69 133 TRP A CA 1
ATOM 978 C C . TRP A 1 133 ? -4.129 -4.539 21.865 1.00 97.69 133 TRP A C 1
ATOM 980 O O . TRP A 1 133 ? -5.125 -4.901 21.244 1.00 97.69 133 TRP A O 1
ATOM 990 N N . GLN A 1 134 ? -3.391 -5.382 22.599 1.00 97.81 134 GLN A N 1
ATOM 991 C CA . GLN A 1 134 ? -3.719 -6.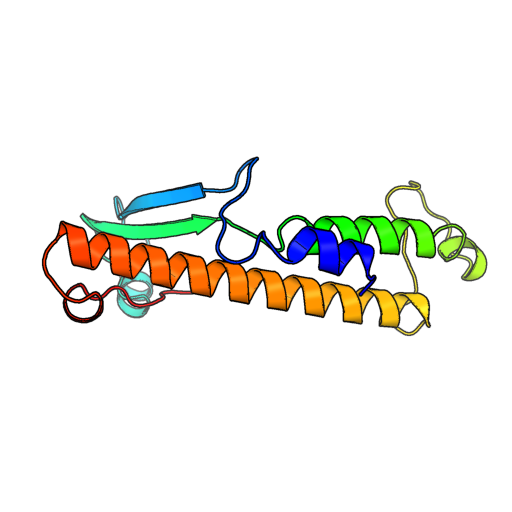795 22.803 1.00 97.81 134 GLN A CA 1
ATOM 992 C C . GLN A 1 134 ? -5.000 -6.959 23.621 1.00 97.81 134 GLN A C 1
ATOM 994 O O . GLN A 1 134 ? -5.871 -7.734 23.248 1.00 97.81 134 GLN A O 1
ATOM 999 N N . SER A 1 135 ? -5.147 -6.202 24.714 1.00 97.94 135 SER A N 1
ATOM 1000 C CA . SER A 1 135 ? -6.373 -6.216 25.521 1.00 97.94 135 SER A CA 1
ATOM 1001 C C . SER A 1 135 ? -7.571 -5.637 24.763 1.00 97.94 135 SER A C 1
ATOM 1003 O O . SER A 1 135 ? -8.707 -6.000 25.048 1.00 97.94 135 SER A O 1
ATOM 1005 N N . LEU A 1 136 ? -7.320 -4.748 23.798 1.00 97.50 136 LEU A N 1
ATOM 1006 C CA . LEU A 1 136 ? -8.323 -4.231 22.864 1.00 97.50 136 LEU A CA 1
ATOM 1007 C C . LEU A 1 136 ? -8.624 -5.194 21.698 1.00 97.50 136 LEU A C 1
ATOM 1009 O O . LEU A 1 136 ? -9.490 -4.881 20.887 1.00 97.50 136 LEU A O 1
ATOM 1013 N N . GLY A 1 137 ? -7.920 -6.329 21.581 1.00 97.00 137 GLY A N 1
ATOM 1014 C CA . GLY A 1 137 ? -8.127 -7.306 20.506 1.00 97.00 137 GLY A CA 1
ATOM 1015 C C . GLY A 1 137 ? -7.831 -6.760 19.106 1.00 97.00 137 GLY A C 1
ATOM 1016 O O . GLY A 1 137 ? -8.489 -7.145 18.145 1.00 97.00 137 GLY A O 1
ATOM 1017 N N . MET A 1 138 ? -6.880 -5.826 18.973 1.00 98.06 138 MET A N 1
ATOM 1018 C CA . MET A 1 138 ? -6.545 -5.189 17.690 1.00 98.06 138 MET A CA 1
ATOM 1019 C C . MET A 1 138 ? -5.661 -6.082 16.800 1.00 98.06 138 MET A C 1
ATOM 1021 O O . MET A 1 138 ? -4.568 -5.677 16.378 1.00 98.06 138 MET A O 1
ATOM 1025 N N . ASP A 1 139 ? -6.114 -7.304 16.534 1.00 97.44 139 ASP A N 1
ATOM 1026 C CA . ASP A 1 139 ? -5.453 -8.265 15.655 1.00 97.44 139 ASP A CA 1
ATOM 1027 C C . ASP A 1 139 ? -5.680 -7.930 14.174 1.00 97.44 139 ASP A C 1
ATOM 1029 O O . ASP A 1 139 ? -6.664 -7.294 13.791 1.00 97.44 139 ASP A O 1
ATOM 1033 N N . LEU A 1 140 ? -4.722 -8.314 13.326 1.00 98.25 140 LEU A N 1
ATOM 1034 C CA . LEU A 1 140 ? -4.843 -8.116 11.884 1.00 98.25 140 LEU A CA 1
ATOM 1035 C C . LEU A 1 140 ? -5.787 -9.178 11.323 1.00 98.25 140 LEU A C 1
ATOM 1037 O O . LEU A 1 140 ? -5.454 -10.360 11.358 1.00 98.25 140 LEU A O 1
ATOM 1041 N N . VAL A 1 141 ? -6.920 -8.749 10.767 1.00 98.25 141 VAL A N 1
ATOM 1042 C CA . VAL A 1 141 ? -7.839 -9.653 10.061 1.00 98.25 141 VAL A CA 1
ATOM 1043 C C . VAL A 1 141 ? -7.181 -10.169 8.779 1.00 98.25 141 VAL A C 1
ATOM 1045 O O . VAL A 1 141 ? -7.094 -11.377 8.571 1.00 98.25 141 VAL A O 1
ATOM 1048 N N . TYR A 1 142 ? -6.703 -9.258 7.924 1.00 98.25 142 TYR A N 1
ATOM 1049 C CA . TYR A 1 142 ? -6.037 -9.590 6.664 1.00 98.25 142 TYR A CA 1
ATOM 1050 C C . TYR A 1 142 ? -5.293 -8.379 6.068 1.00 98.25 142 TYR A C 1
ATOM 1052 O O . TYR A 1 142 ? -5.653 -7.237 6.364 1.00 98.25 142 TYR A O 1
ATOM 1060 N N . ASP A 1 143 ? -4.297 -8.633 5.211 1.00 97.00 143 ASP A N 1
ATOM 1061 C CA . ASP A 1 143 ? -3.626 -7.653 4.335 1.00 97.00 143 ASP A CA 1
ATOM 1062 C C . ASP A 1 143 ? -3.306 -8.281 2.965 1.00 97.00 143 ASP A C 1
ATOM 1064 O O . ASP A 1 143 ? -2.623 -9.333 2.937 1.00 97.00 143 ASP A O 1
#

Secondary structure (DSSP, 8-state):
--HHHHHHHHTTTT---SSS-EEEEEE----S-HHHHHHTT--TT-EEEEEE---HHHHHHHHHHHHHHTTTHHHHTT---SSGGG----TTSHHHHHHHHHHHHHHHHHHHHHHHHHHHHHHHHHHHHTS-TTTTT------

Foldseek 3Di:
DDPVLCVQQVPCFQHQDDDPWDKDWDFQQDDPDVVVCVVLVHDGRDIAIDGGHFLGSNLVVLVVVLLVVLVCQCVVVVHDDPDSVPRDHDCPDPSNVVSVVSNVVSRVSGVSSVVSNLVVVQVVCCVVVVHHSVVVVRDDSDD